Protein AF-A0A9P9HVZ4-F1 (afdb_monomer)

Organism: Fusarium redolens (NCBI:txid48865)

Mean predicted aligned error: 14.95 Å

Nearest PDB structures (foldseek):
  5my8-assembly1_A  TM=5.986E-01  e=4.383E-02  Homo sapiens
  7dd1-assembly1_A  TM=5.876E-01  e=1.412E-01  Homo sapiens
  7pqs-assembly2_B  TM=5.962E-01  e=1.412E-01  Homo sapiens
  2xrw-assembly1_A  TM=5.272E-01  e=8.705E-01  Homo sapiens
  4yr8-assembly3_C  TM=4.361E-01  e=7.645E-01  Homo sapiens

Sequence (108 aa):
MGPMLDELYDRGHEKFRSLGEFLFSDLLPEKSFTFQSLPYPNIEREERDLLVNFLKRMLKWIPEERATAKELLEDPYLSYESPKDKKFVVQVKKPDKQKTKKNTKLVW

Radius of gyration: 27.46 Å; Cα contacts (8 Å, |Δi|>4): 39; chains: 1; bounding box: 91×33×48 Å

pLDDT: mean 75.01, std 16.43, range [40.28, 96.44]

Structure (mmCIF, N/CA/C/O backbone):
data_AF-A0A9P9HVZ4-F1
#
_entry.id   AF-A0A9P9HVZ4-F1
#
loop_
_atom_site.group_PDB
_atom_site.id
_atom_site.type_symbol
_atom_site.label_atom_id
_atom_site.label_alt_id
_atom_site.label_comp_id
_atom_site.label_asym_id
_atom_site.label_entity_id
_atom_site.label_seq_id
_atom_site.pdbx_PDB_ins_code
_atom_site.Cartn_x
_atom_site.Cartn_y
_atom_site.Cartn_z
_atom_site.occupancy
_atom_site.B_iso_or_equiv
_atom_site.auth_seq_id
_atom_site.auth_comp_id
_atom_site.auth_asym_id
_atom_site.auth_atom_id
_atom_site.pdbx_PDB_model_num
ATOM 1 N N . MET A 1 1 ? -16.327 -4.444 -28.024 1.00 55.31 1 MET A N 1
ATOM 2 C CA . MET A 1 1 ? -15.023 -5.139 -28.023 1.00 55.31 1 MET A CA 1
ATOM 3 C C . MET A 1 1 ? -13.997 -4.139 -27.531 1.00 55.31 1 MET A C 1
ATOM 5 O O . MET A 1 1 ? -14.082 -2.991 -27.946 1.00 55.31 1 MET A O 1
ATOM 9 N N . GLY A 1 2 ? -13.143 -4.517 -26.579 1.00 54.84 2 GLY A N 1
ATOM 10 C CA . GLY A 1 2 ? -12.062 -3.637 -26.127 1.00 54.84 2 GLY A CA 1
ATOM 11 C C . GLY A 1 2 ? -11.076 -3.359 -27.266 1.00 54.84 2 GLY A C 1
ATOM 12 O O . GLY A 1 2 ? -11.063 -4.127 -28.232 1.00 54.84 2 GLY A O 1
ATOM 13 N N . PRO A 1 3 ? -10.294 -2.272 -27.176 1.00 58.50 3 PRO A N 1
ATOM 14 C CA . PRO A 1 3 ? -9.296 -1.963 -28.189 1.00 58.50 3 PRO A CA 1
ATOM 15 C C . PRO A 1 3 ? -8.326 -3.136 -28.339 1.00 58.50 3 PRO A C 1
ATOM 17 O O . PRO A 1 3 ? -7.956 -3.785 -27.355 1.00 58.50 3 PRO A O 1
ATOM 20 N N . MET A 1 4 ? -7.967 -3.424 -29.587 1.00 70.25 4 MET A N 1
ATOM 21 C CA . MET A 1 4 ? -7.026 -4.482 -29.937 1.00 70.25 4 MET A CA 1
ATOM 22 C C . MET A 1 4 ? -5.660 -4.193 -29.298 1.00 70.25 4 MET A C 1
ATOM 24 O O . MET A 1 4 ? -5.286 -3.036 -29.119 1.00 70.25 4 MET A O 1
ATOM 28 N N . LEU A 1 5 ? -4.924 -5.245 -28.928 1.00 59.59 5 LEU A N 1
ATOM 29 C CA . LEU A 1 5 ? -3.666 -5.146 -28.176 1.00 59.59 5 LEU A CA 1
ATOM 30 C C . LEU A 1 5 ? -2.633 -4.224 -28.858 1.00 59.59 5 LEU A C 1
ATOM 32 O O . LEU A 1 5 ? -1.921 -3.498 -28.167 1.00 59.59 5 LEU A O 1
ATOM 36 N N . ASP A 1 6 ? -2.629 -4.174 -30.191 1.00 65.12 6 ASP A N 1
ATOM 37 C CA . ASP A 1 6 ? -1.756 -3.298 -30.986 1.00 65.12 6 ASP A CA 1
ATOM 38 C C . ASP A 1 6 ? -2.066 -1.803 -30.775 1.00 65.12 6 ASP A C 1
ATOM 40 O O . ASP A 1 6 ? -1.158 -0.991 -30.616 1.00 65.12 6 ASP A O 1
ATOM 44 N N . GLU A 1 7 ? -3.342 -1.429 -30.619 1.00 63.81 7 GLU A N 1
ATOM 45 C CA . GLU A 1 7 ? -3.740 -0.039 -30.342 1.00 63.81 7 GLU A CA 1
ATOM 46 C C . GLU A 1 7 ? -3.326 0.440 -28.940 1.00 63.81 7 GLU A C 1
ATOM 48 O O . GLU A 1 7 ? -3.314 1.645 -28.655 1.00 63.81 7 GLU A O 1
ATOM 53 N N . LEU A 1 8 ? -3.081 -0.493 -28.015 1.00 62.09 8 LEU A N 1
ATOM 54 C CA . LEU A 1 8 ? -2.564 -0.187 -26.680 1.00 62.09 8 LEU A CA 1
ATOM 55 C C . LEU A 1 8 ? -1.045 0.001 -26.715 1.00 62.09 8 LEU A C 1
ATOM 57 O O . LEU A 1 8 ? -0.533 0.876 -26.015 1.00 62.09 8 LEU A O 1
ATOM 61 N N . TYR A 1 9 ? -0.348 -0.764 -27.559 1.00 63.56 9 TYR A N 1
ATOM 62 C CA . TYR A 1 9 ? 1.083 -0.599 -27.813 1.00 63.56 9 TYR A CA 1
ATOM 63 C C . TYR A 1 9 ? 1.391 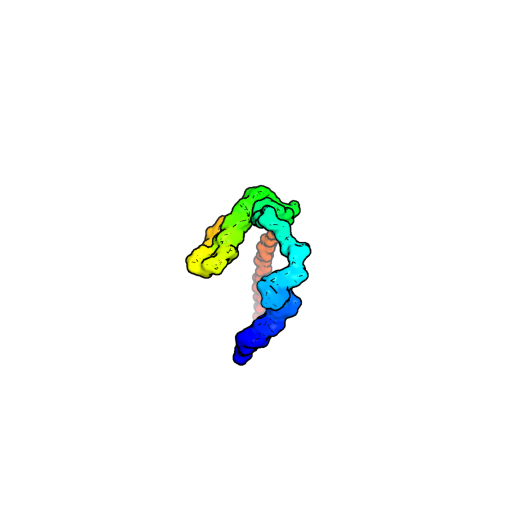0.754 -28.462 1.00 63.56 9 TYR A C 1
ATOM 65 O O . TYR A 1 9 ? 2.238 1.493 -27.951 1.00 63.56 9 TYR A O 1
ATOM 73 N N . ASP A 1 10 ? 0.643 1.136 -29.499 1.00 66.81 10 ASP A N 1
ATOM 74 C CA . ASP A 1 10 ? 0.853 2.410 -30.200 1.00 66.81 10 ASP A CA 1
ATOM 75 C C . ASP A 1 10 ? 0.600 3.626 -29.298 1.00 66.81 10 ASP A C 1
ATOM 77 O O . ASP A 1 10 ? 1.338 4.612 -29.338 1.00 66.81 10 ASP A O 1
ATOM 81 N N . ARG A 1 11 ? -0.389 3.540 -28.398 1.00 64.19 11 ARG A N 1
ATOM 82 C CA . ARG A 1 11 ? -0.662 4.599 -27.409 1.00 64.19 11 ARG A CA 1
ATOM 83 C C . ARG A 1 11 ? 0.419 4.743 -26.341 1.00 64.19 11 ARG A C 1
ATOM 85 O O . ARG A 1 11 ? 0.579 5.827 -25.781 1.00 64.19 11 ARG A O 1
ATOM 92 N N . GLY A 1 12 ? 1.122 3.662 -26.009 1.00 62.56 12 GLY A N 1
ATOM 93 C CA . GLY A 1 12 ? 2.212 3.689 -25.034 1.00 62.56 12 GLY A CA 1
ATOM 94 C C . GLY A 1 12 ? 3.509 4.250 -25.616 1.00 62.56 12 GLY A C 1
ATOM 95 O O . GLY A 1 12 ? 4.247 4.939 -24.911 1.00 62.56 12 GLY A O 1
ATOM 96 N N . HIS A 1 13 ? 3.765 3.994 -26.900 1.00 62.56 13 HIS A N 1
ATOM 97 C CA . HIS A 1 13 ? 5.045 4.273 -27.551 1.00 62.56 13 HIS A CA 1
ATOM 98 C C . HIS A 1 13 ? 5.408 5.767 -27.595 1.00 62.56 13 HIS A C 1
ATOM 100 O O . HIS A 1 13 ? 6.580 6.109 -27.512 1.00 62.56 13 HIS A O 1
ATOM 106 N N . GLU A 1 14 ? 4.440 6.688 -27.624 1.00 71.19 14 GLU A N 1
ATOM 107 C CA . GLU A 1 14 ? 4.729 8.137 -27.606 1.00 71.19 14 GLU A CA 1
ATOM 108 C C . GLU A 1 14 ? 5.467 8.593 -26.332 1.00 71.19 14 GLU A C 1
ATOM 110 O O . GLU A 1 14 ? 6.081 9.656 -26.313 1.00 71.19 14 GLU A O 1
ATOM 115 N N . LYS A 1 15 ? 5.438 7.796 -25.256 1.00 75.81 15 LYS A N 1
ATOM 116 C CA . LYS A 1 15 ? 6.051 8.142 -23.962 1.00 75.81 15 LYS A CA 1
ATOM 117 C C . LYS A 1 15 ? 7.374 7.428 -23.693 1.00 75.81 15 LYS A C 1
ATOM 119 O O . LYS A 1 15 ? 8.023 7.727 -22.688 1.00 75.81 15 LYS A O 1
ATOM 124 N N . PHE A 1 16 ? 7.785 6.517 -24.571 1.00 76.62 16 PHE A N 1
ATOM 125 C CA . PHE A 1 16 ? 8.990 5.712 -24.409 1.00 76.62 16 PHE A CA 1
ATOM 126 C C . PHE A 1 16 ? 9.811 5.714 -25.704 1.00 76.62 16 PHE A C 1
ATOM 128 O O . PHE A 1 16 ? 9.270 5.622 -26.800 1.00 76.62 16 PHE A O 1
ATOM 135 N N . ARG A 1 17 ? 11.139 5.816 -25.608 1.00 78.69 17 ARG A N 1
ATOM 136 C CA . ARG A 1 17 ? 12.030 5.614 -26.761 1.00 78.69 17 ARG A CA 1
ATOM 137 C C . ARG A 1 17 ? 11.931 4.169 -27.244 1.00 78.69 17 ARG A C 1
ATOM 139 O O . ARG A 1 17 ? 11.527 3.284 -26.495 1.00 78.69 17 ARG A O 1
ATOM 146 N N . SER A 1 18 ? 12.413 3.910 -28.458 1.00 76.12 18 SER A N 1
ATOM 147 C CA . SER A 1 18 ? 12.449 2.568 -29.061 1.00 76.12 18 SER A CA 1
ATOM 148 C C . SER A 1 18 ? 13.190 1.509 -28.226 1.00 76.12 18 SER A C 1
ATOM 150 O O . SER A 1 18 ? 12.964 0.319 -28.413 1.00 76.12 18 SER A O 1
ATOM 152 N N . LEU A 1 19 ? 14.048 1.925 -27.288 1.00 75.81 19 LEU A N 1
ATOM 153 C CA . LEU A 1 19 ? 14.757 1.061 -26.333 1.00 75.81 19 LEU A CA 1
ATOM 154 C C . LEU A 1 19 ? 14.025 0.887 -24.985 1.00 75.81 19 LEU A C 1
ATOM 156 O O . LEU A 1 19 ? 14.581 0.310 -24.055 1.00 75.81 19 LEU A O 1
ATOM 160 N N . GLY A 1 20 ? 12.790 1.383 -24.858 1.00 74.62 20 GLY A N 1
ATOM 161 C CA . GLY A 1 20 ? 11.994 1.314 -23.627 1.00 74.62 20 GLY A CA 1
ATOM 162 C C . GLY A 1 20 ? 12.339 2.385 -22.587 1.00 74.62 20 GLY A C 1
ATOM 163 O O . GLY A 1 20 ? 11.871 2.320 -21.453 1.00 74.62 20 GLY A O 1
ATOM 164 N N . GLU A 1 21 ? 13.148 3.382 -22.948 1.00 81.06 21 GLU A N 1
ATOM 165 C CA . GLU A 1 21 ? 13.502 4.482 -22.049 1.00 81.06 21 GLU A CA 1
ATOM 166 C C . GLU A 1 21 ? 12.347 5.477 -21.940 1.00 81.06 21 GLU A C 1
ATOM 168 O O . GLU A 1 21 ? 11.866 5.986 -22.950 1.00 81.06 21 GLU A O 1
ATOM 173 N N . PHE A 1 22 ? 11.916 5.796 -20.722 1.00 82.31 22 PHE A N 1
ATOM 174 C CA . PHE A 1 22 ? 10.881 6.804 -20.507 1.00 82.31 22 PHE A CA 1
ATOM 175 C C . PHE A 1 22 ? 11.367 8.188 -20.962 1.00 82.31 22 PHE A C 1
ATOM 177 O O . PHE A 1 22 ? 12.447 8.632 -20.578 1.00 82.31 22 PHE A O 1
ATOM 184 N N . LEU A 1 23 ? 10.569 8.877 -21.781 1.00 82.69 23 LEU A N 1
ATOM 185 C CA . LEU A 1 23 ? 10.965 10.143 -22.412 1.00 82.69 23 LEU A CA 1
ATOM 186 C C . LEU A 1 23 ? 11.018 11.333 -21.447 1.00 82.69 23 LEU A C 1
ATOM 188 O O . LEU A 1 23 ? 11.659 12.334 -21.756 1.00 82.69 23 LEU A O 1
ATOM 192 N N . PHE A 1 24 ? 10.371 11.225 -20.286 1.00 85.06 24 PHE A N 1
ATOM 193 C CA . PHE A 1 24 ? 10.210 12.321 -19.332 1.00 85.06 24 PHE A CA 1
ATOM 194 C C . PHE A 1 24 ? 10.878 12.003 -17.995 1.00 85.06 24 PHE A C 1
ATOM 196 O O . PHE A 1 24 ? 10.239 12.028 -16.945 1.00 85.06 24 PHE A O 1
ATOM 203 N N . SER A 1 25 ? 12.170 11.679 -18.031 1.00 80.62 25 SER A N 1
ATOM 204 C CA . SER A 1 25 ? 12.958 11.358 -16.834 1.00 80.62 25 SER A CA 1
ATOM 205 C C . SER A 1 25 ? 12.864 12.429 -15.741 1.00 80.62 25 SER A C 1
ATOM 207 O O . SER A 1 25 ? 12.857 12.080 -14.568 1.00 80.62 25 SER A O 1
ATOM 209 N N . ASP A 1 26 ? 12.700 13.701 -16.113 1.00 82.62 26 ASP A N 1
ATOM 210 C CA . ASP A 1 26 ? 12.565 14.827 -15.176 1.00 82.62 26 ASP A CA 1
ATOM 211 C C . ASP A 1 26 ? 11.225 14.841 -14.416 1.00 82.62 26 ASP A C 1
ATOM 213 O O . ASP A 1 26 ? 11.094 15.512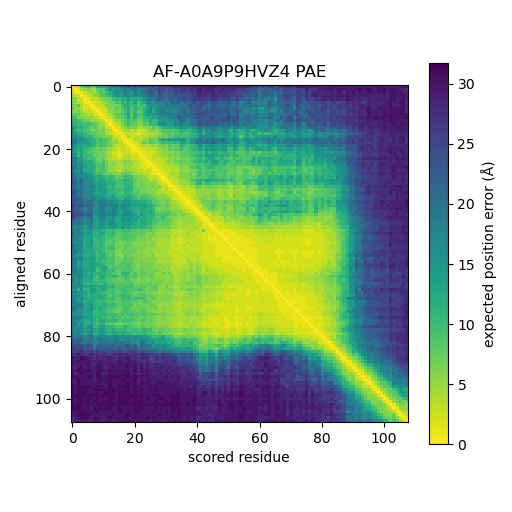 -13.395 1.00 82.62 26 ASP A O 1
ATOM 217 N N . LEU A 1 27 ? 10.214 14.108 -14.903 1.00 83.38 27 LEU A N 1
ATOM 218 C CA . LEU A 1 27 ? 8.937 13.920 -14.204 1.00 83.38 27 LEU A CA 1
ATOM 219 C C . LEU A 1 27 ? 8.988 12.764 -13.205 1.00 83.38 27 LEU A C 1
ATOM 221 O O . LEU A 1 27 ? 8.075 12.618 -12.388 1.00 83.38 27 LEU A O 1
ATOM 225 N N . LEU A 1 28 ? 10.014 11.914 -13.288 1.00 80.50 28 LEU A N 1
ATOM 226 C CA . LEU A 1 28 ? 10.208 10.866 -12.306 1.00 80.50 28 LEU A CA 1
ATOM 227 C C . LEU A 1 28 ? 10.834 11.481 -11.054 1.00 80.50 28 LEU A C 1
ATOM 229 O O . LEU A 1 28 ? 11.773 12.272 -11.150 1.00 80.50 28 LEU A O 1
ATOM 233 N N . PRO A 1 29 ? 10.343 11.117 -9.863 1.00 79.56 29 PRO A N 1
ATOM 234 C CA . PRO A 1 29 ? 11.010 11.517 -8.641 1.00 79.56 29 PRO A CA 1
ATOM 235 C C . PRO A 1 29 ? 12.426 10.922 -8.595 1.00 79.56 29 PRO A C 1
ATOM 237 O O . PRO A 1 29 ? 12.711 9.896 -9.221 1.00 79.56 29 PRO A O 1
ATOM 240 N N . GLU A 1 30 ? 13.322 11.562 -7.839 1.00 81.00 30 GLU A N 1
ATOM 241 C CA . GLU A 1 30 ? 14.686 11.062 -7.658 1.00 81.00 30 GLU A CA 1
ATOM 242 C C . GLU A 1 30 ? 14.699 9.603 -7.184 1.00 81.00 30 GLU A C 1
ATOM 244 O O . GLU A 1 30 ? 13.810 9.147 -6.471 1.00 81.00 30 GLU A O 1
ATOM 249 N N . LYS A 1 31 ? 15.759 8.857 -7.509 1.00 74.44 31 LYS A N 1
ATOM 250 C CA . LYS A 1 31 ? 15.896 7.443 -7.107 1.00 74.44 31 LYS A CA 1
ATOM 251 C C . LYS A 1 31 ? 15.897 7.225 -5.584 1.00 74.44 31 LYS A C 1
ATOM 253 O O . LYS A 1 31 ? 15.672 6.107 -5.134 1.00 74.44 31 LYS A O 1
ATOM 258 N N . SER A 1 32 ? 16.161 8.273 -4.804 1.00 76.12 32 SER A N 1
ATOM 259 C CA . SER A 1 32 ? 16.081 8.303 -3.337 1.00 76.12 32 SER A CA 1
ATOM 260 C C . SER A 1 32 ? 14.640 8.385 -2.810 1.00 76.12 32 SER A C 1
ATOM 262 O O . SER A 1 32 ? 14.420 8.335 -1.598 1.00 76.12 32 SER A O 1
ATOM 264 N N . PHE A 1 33 ? 13.657 8.516 -3.702 1.00 78.81 33 PHE A N 1
ATOM 265 C CA . PHE A 1 33 ? 12.254 8.651 -3.360 1.00 78.81 33 PHE A CA 1
ATOM 266 C C . PHE A 1 33 ? 11.739 7.408 -2.642 1.00 78.81 33 PHE A C 1
ATOM 268 O O . PHE A 1 33 ? 11.723 6.294 -3.169 1.00 78.81 33 PHE A O 1
ATOM 275 N N . THR A 1 34 ? 11.271 7.620 -1.419 1.00 78.88 34 THR A N 1
ATOM 276 C CA . THR A 1 34 ? 10.625 6.599 -0.604 1.00 78.88 34 THR A CA 1
ATOM 277 C C . THR A 1 34 ? 9.271 7.110 -0.137 1.00 78.88 34 THR A C 1
ATOM 279 O O . THR A 1 34 ? 9.037 8.311 -0.030 1.00 78.88 34 THR A O 1
ATOM 282 N N . PHE A 1 35 ? 8.375 6.197 0.235 1.00 76.56 35 PHE A N 1
ATOM 283 C CA . PHE A 1 35 ? 7.097 6.578 0.844 1.00 76.56 35 PHE A CA 1
ATOM 284 C C . PHE A 1 35 ? 7.260 7.455 2.100 1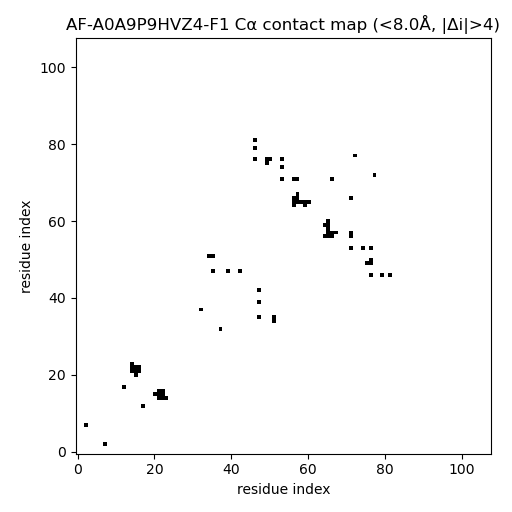.00 76.56 35 PHE A C 1
ATOM 286 O O . PHE A 1 35 ? 6.376 8.238 2.423 1.00 76.56 35 PHE A O 1
ATOM 293 N N . GLN A 1 36 ? 8.398 7.352 2.793 1.00 76.19 36 GLN A N 1
ATOM 294 C CA . GLN A 1 36 ? 8.711 8.151 3.980 1.00 76.19 36 GLN A CA 1
ATOM 295 C C . GLN A 1 36 ? 9.205 9.567 3.645 1.00 76.19 36 GLN A C 1
ATOM 297 O O . GLN A 1 36 ? 9.009 10.484 4.443 1.00 76.19 36 GLN A O 1
ATOM 302 N N . SER A 1 37 ? 9.813 9.760 2.469 1.00 76.62 37 SER A N 1
ATOM 303 C CA . SER A 1 37 ? 10.307 11.064 2.009 1.00 76.62 37 SER A CA 1
ATOM 304 C C . SER A 1 37 ? 9.232 11.920 1.339 1.00 76.62 37 SER A C 1
ATOM 306 O O . SER A 1 37 ? 9.521 13.039 0.921 1.00 76.62 37 SER A O 1
ATOM 308 N N . LEU A 1 38 ? 8.007 11.408 1.200 1.00 71.38 38 LEU A N 1
ATOM 309 C CA . LEU A 1 38 ? 6.906 12.149 0.604 1.00 71.38 38 LEU A CA 1
ATOM 310 C C . LEU A 1 38 ? 6.576 13.394 1.450 1.00 71.38 38 LEU A C 1
ATOM 312 O O . LEU A 1 38 ? 6.354 13.284 2.662 1.00 71.38 38 LEU A O 1
ATOM 316 N N . PRO A 1 39 ? 6.535 14.592 0.836 1.00 67.56 39 PRO A N 1
ATOM 317 C CA . PRO A 1 39 ? 6.105 15.792 1.526 1.00 67.56 39 PRO A CA 1
ATOM 318 C C . PRO A 1 39 ? 4.595 15.699 1.740 1.00 67.56 39 PRO A C 1
ATOM 320 O O . PRO A 1 39 ? 3.799 15.977 0.846 1.00 67.56 39 PRO A O 1
ATOM 323 N N . TYR A 1 40 ? 4.202 15.291 2.942 1.00 75.06 40 TYR A N 1
ATOM 324 C CA . TYR A 1 40 ? 2.814 15.306 3.382 1.00 75.06 40 TYR A CA 1
ATOM 325 C C . TYR A 1 40 ? 2.596 16.498 4.321 1.00 75.06 40 TYR A C 1
ATOM 327 O O . TYR A 1 40 ? 2.654 16.328 5.540 1.00 75.06 40 TYR A O 1
ATOM 335 N N . PRO A 1 41 ? 2.372 17.719 3.795 1.00 69.38 41 PRO A N 1
ATOM 336 C CA . PRO A 1 41 ? 2.328 18.939 4.607 1.00 69.38 41 PRO A CA 1
ATOM 337 C C . PRO A 1 41 ? 1.217 18.932 5.665 1.00 69.38 41 PRO A C 1
ATOM 339 O O . PRO A 1 41 ? 1.307 19.652 6.652 1.00 69.38 41 PRO A O 1
ATOM 342 N N . ASN A 1 42 ? 0.187 18.102 5.481 1.00 75.19 42 ASN A N 1
ATOM 343 C CA . ASN A 1 42 ? -0.985 18.058 6.353 1.00 75.19 42 ASN A CA 1
ATOM 344 C C . ASN A 1 42 ? -1.103 16.773 7.186 1.00 75.19 42 ASN A C 1
ATOM 346 O O . ASN A 1 42 ? -2.008 16.693 8.015 1.00 75.19 42 ASN A O 1
ATOM 350 N N . ILE A 1 43 ? -0.192 15.808 7.024 1.00 80.19 43 ILE A N 1
ATOM 351 C CA . ILE A 1 43 ? -0.273 14.495 7.680 1.00 80.19 43 ILE A CA 1
ATOM 352 C C . ILE A 1 43 ? 0.754 14.436 8.813 1.00 80.19 43 ILE A C 1
ATOM 354 O O . ILE A 1 43 ? 1.953 14.631 8.588 1.00 80.19 43 ILE A O 1
ATOM 358 N N . GLU A 1 44 ? 0.269 14.177 10.029 1.00 83.56 44 GLU A N 1
ATOM 359 C CA . GLU A 1 44 ? 1.119 13.955 11.208 1.00 83.56 44 GLU A CA 1
ATOM 360 C C . GLU A 1 44 ? 1.977 12.691 11.043 1.00 83.56 44 GLU A C 1
ATOM 362 O O . GLU A 1 44 ? 1.713 11.840 10.190 1.00 83.56 44 GLU A O 1
ATOM 367 N N . ARG A 1 45 ? 3.026 12.548 11.856 1.00 82.38 45 ARG A N 1
ATOM 368 C CA . ARG A 1 45 ? 3.968 11.426 11.729 1.00 82.38 45 ARG A CA 1
ATOM 369 C C . ARG A 1 45 ? 3.281 10.068 11.914 1.00 82.38 45 ARG A C 1
ATOM 371 O O . ARG A 1 45 ? 3.532 9.150 11.141 1.00 82.38 45 ARG A O 1
ATOM 378 N N . GLU A 1 46 ? 2.403 9.956 12.903 1.00 84.81 46 GLU A N 1
ATOM 379 C CA . GLU A 1 46 ? 1.699 8.718 13.250 1.00 84.81 46 GLU A CA 1
ATOM 380 C C . GLU A 1 46 ? 0.701 8.313 12.155 1.00 84.81 46 GLU A C 1
ATOM 382 O O . GLU A 1 46 ? 0.650 7.156 11.742 1.00 84.81 46 GLU A O 1
ATOM 387 N N . GLU A 1 47 ? -0.041 9.288 11.624 1.00 89.19 47 GLU A N 1
ATOM 388 C CA . GLU A 1 47 ? -0.967 9.096 10.503 1.00 89.19 47 GLU A CA 1
ATOM 389 C C . GLU A 1 47 ? -0.218 8.675 9.230 1.00 89.19 47 GLU A C 1
ATOM 391 O O . GLU A 1 47 ? -0.674 7.811 8.477 1.00 89.19 47 GLU A O 1
ATOM 396 N N . ARG A 1 48 ? 0.977 9.238 9.013 1.00 88.75 48 ARG A N 1
ATOM 397 C CA . ARG A 1 48 ? 1.845 8.884 7.889 1.00 88.75 48 ARG A CA 1
ATOM 398 C C . ARG A 1 48 ? 2.303 7.436 7.970 1.00 88.75 48 ARG A C 1
ATOM 400 O O . ARG A 1 48 ? 2.248 6.741 6.961 1.00 88.75 48 ARG A O 1
ATOM 407 N N . ASP A 1 49 ? 2.756 6.976 9.131 1.00 90.50 49 ASP A N 1
ATOM 408 C CA . ASP A 1 49 ? 3.237 5.600 9.278 1.00 90.50 49 ASP A CA 1
ATOM 409 C C . ASP A 1 49 ? 2.111 4.581 9.009 1.00 90.50 49 ASP A C 1
ATOM 411 O O . ASP A 1 49 ? 2.339 3.579 8.321 1.00 90.50 49 ASP A O 1
ATOM 415 N N . LEU A 1 50 ? 0.880 4.884 9.439 1.00 92.62 50 LEU A N 1
ATOM 416 C CA . LEU A 1 50 ? -0.314 4.095 9.110 1.00 92.62 50 LEU A CA 1
ATOM 417 C C . LEU A 1 50 ? -0.610 4.098 7.603 1.00 92.62 50 LEU A C 1
ATOM 419 O O . LEU A 1 50 ? -0.758 3.029 7.006 1.00 92.62 50 LEU A O 1
ATOM 423 N N . LEU A 1 51 ? -0.615 5.275 6.970 1.00 91.62 51 LEU A N 1
ATOM 424 C CA . LEU A 1 51 ? -0.827 5.411 5.526 1.00 91.62 51 LEU A CA 1
ATOM 425 C C . LEU A 1 51 ? 0.215 4.623 4.722 1.00 91.62 51 LEU A C 1
ATOM 427 O O . LEU A 1 51 ? -0.125 3.896 3.790 1.00 91.62 51 LEU A O 1
ATOM 431 N N . VAL A 1 52 ? 1.497 4.747 5.070 1.00 92.12 52 VAL A N 1
ATOM 432 C CA . VAL A 1 52 ? 2.579 4.047 4.366 1.00 92.12 52 VAL A CA 1
ATOM 433 C C . VAL A 1 52 ? 2.419 2.533 4.496 1.00 92.12 52 VAL A C 1
ATOM 435 O O . VAL A 1 52 ? 2.657 1.808 3.526 1.00 92.12 52 VAL A O 1
ATOM 438 N N . ASN A 1 53 ? 2.001 2.036 5.662 1.00 93.38 53 ASN A N 1
ATOM 439 C CA . ASN A 1 53 ? 1.747 0.612 5.851 1.00 93.38 53 ASN A CA 1
ATOM 440 C C . ASN A 1 53 ? 0.561 0.122 5.004 1.00 93.38 53 ASN A C 1
ATOM 442 O O . ASN A 1 53 ? 0.680 -0.894 4.315 1.00 93.38 53 ASN A O 1
ATOM 446 N N . PHE A 1 54 ? -0.531 0.887 4.974 1.00 94.94 54 PHE A N 1
ATOM 447 C CA . PHE A 1 54 ? -1.686 0.622 4.117 1.00 94.94 54 PHE A CA 1
ATOM 448 C C . PHE A 1 54 ? -1.293 0.561 2.629 1.00 94.94 54 PHE A C 1
ATOM 450 O O . PHE A 1 54 ? -1.571 -0.424 1.937 1.00 94.94 54 PHE A O 1
ATOM 457 N N . LEU A 1 55 ? -0.557 1.565 2.136 1.00 93.19 55 LEU A N 1
ATOM 458 C CA . LEU A 1 55 ? -0.103 1.620 0.742 1.00 93.19 55 LEU A CA 1
ATOM 459 C C . LEU A 1 55 ? 0.805 0.444 0.375 1.00 93.19 55 LEU A C 1
ATOM 461 O O . LEU A 1 55 ? 0.683 -0.091 -0.724 1.00 93.19 55 LEU A O 1
ATOM 465 N N . LYS A 1 56 ? 1.680 -0.008 1.280 1.00 92.81 56 LYS A N 1
ATOM 466 C CA . LYS A 1 56 ? 2.536 -1.185 1.044 1.00 92.81 56 LYS A CA 1
ATOM 467 C C . LYS A 1 56 ? 1.745 -2.481 0.865 1.00 92.81 56 LYS A C 1
ATOM 469 O O . LYS A 1 56 ? 2.206 -3.363 0.141 1.00 92.81 56 LYS A O 1
ATOM 474 N N . ARG A 1 57 ? 0.583 -2.606 1.513 1.00 94.94 57 ARG A N 1
ATOM 475 C CA . ARG A 1 57 ? -0.334 -3.746 1.334 1.00 94.94 57 ARG A CA 1
ATOM 476 C C . ARG A 1 57 ? -1.108 -3.642 0.016 1.00 94.94 57 ARG A C 1
ATOM 478 O O . ARG A 1 57 ? -1.332 -4.655 -0.643 1.00 94.94 57 ARG A O 1
ATOM 485 N N . MET A 1 58 ? -1.481 -2.423 -0.380 1.00 94.94 58 MET A N 1
ATOM 486 C CA . MET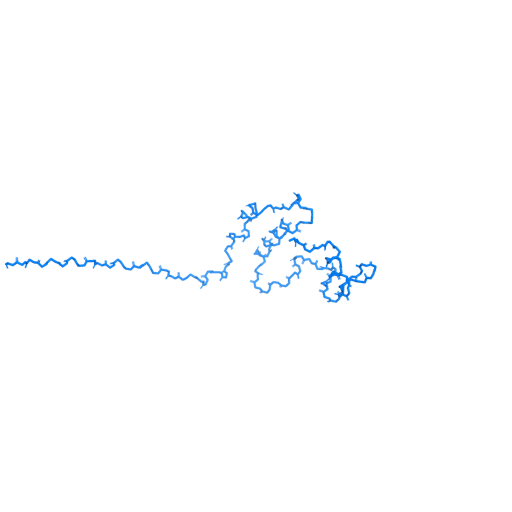 A 1 58 ? -2.280 -2.155 -1.581 1.00 94.94 58 MET A CA 1
ATOM 487 C C . MET A 1 58 ? -1.460 -2.157 -2.885 1.00 94.94 58 MET A C 1
ATOM 489 O O . MET A 1 58 ? -1.909 -2.677 -3.904 1.00 94.94 58 MET A O 1
ATOM 493 N N . LEU A 1 59 ? -0.253 -1.588 -2.879 1.00 93.00 59 LEU A N 1
ATOM 494 C CA . LEU A 1 59 ? 0.570 -1.332 -4.070 1.00 93.00 59 LEU A CA 1
ATOM 495 C C . LEU A 1 59 ? 1.636 -2.413 -4.293 1.00 93.00 59 LEU A C 1
ATOM 497 O O . LEU A 1 59 ? 2.800 -2.124 -4.571 1.00 93.00 59 LEU A O 1
ATOM 501 N N . LYS A 1 60 ? 1.240 -3.680 -4.171 1.00 92.69 60 LYS A N 1
ATOM 502 C CA . LYS A 1 60 ? 2.105 -4.818 -4.494 1.00 92.69 60 LYS A CA 1
ATOM 503 C C . LYS A 1 60 ? 2.148 -5.065 -5.997 1.00 92.69 60 LYS A C 1
ATOM 505 O O . LYS A 1 60 ? 1.105 -5.094 -6.658 1.00 92.69 60 LYS A O 1
ATOM 510 N N . TRP A 1 61 ? 3.363 -5.247 -6.517 1.00 90.44 61 TRP A N 1
ATOM 511 C CA . TRP A 1 61 ? 3.584 -5.582 -7.924 1.00 90.44 61 TRP A CA 1
ATOM 512 C C . TRP A 1 61 ? 3.072 -6.987 -8.241 1.00 90.44 61 TRP A C 1
ATOM 514 O O . TRP A 1 61 ? 2.309 -7.156 -9.187 1.00 90.44 61 TRP A O 1
ATOM 524 N N . ILE A 1 62 ? 3.429 -7.965 -7.401 1.00 94.06 62 ILE A N 1
ATOM 525 C CA . ILE A 1 62 ? 2.903 -9.327 -7.485 1.00 94.06 62 ILE A CA 1
ATOM 526 C C . ILE A 1 62 ? 1.459 -9.315 -6.961 1.00 94.06 62 ILE A C 1
ATOM 528 O O . ILE A 1 62 ? 1.246 -8.951 -5.799 1.00 94.06 62 ILE A O 1
ATOM 532 N N . PRO A 1 63 ? 0.459 -9.650 -7.795 1.00 91.38 63 PRO A N 1
ATOM 533 C CA . PRO A 1 63 ? -0.944 -9.540 -7.418 1.00 91.38 63 PRO A CA 1
ATOM 534 C C . PRO A 1 63 ? -1.332 -10.508 -6.296 1.00 91.38 63 PRO A C 1
ATOM 536 O O . PRO A 1 63 ? -2.175 -10.154 -5.481 1.00 91.38 63 PRO A O 1
ATOM 539 N N . GLU A 1 64 ? -0.697 -11.675 -6.195 1.00 95.56 64 GLU A N 1
ATOM 540 C CA . GLU A 1 64 ? -0.950 -12.662 -5.136 1.00 95.56 64 GLU A CA 1
ATOM 541 C C . GLU A 1 64 ? -0.508 -12.173 -3.749 1.00 95.56 64 GLU A C 1
ATOM 543 O O . GLU A 1 64 ? -1.072 -12.585 -2.740 1.00 95.56 64 GLU A O 1
ATOM 548 N N . GLU A 1 65 ? 0.476 -11.271 -3.678 1.00 93.88 65 GLU A N 1
ATOM 549 C CA . GLU A 1 65 ? 0.868 -10.619 -2.422 1.00 93.88 65 GLU A CA 1
ATOM 550 C C . GLU A 1 65 ? -0.016 -9.413 -2.077 1.00 93.88 65 GLU A C 1
ATOM 552 O O . GLU A 1 65 ? 0.102 -8.844 -0.986 1.00 93.88 65 GLU A O 1
ATOM 557 N N . ARG A 1 66 ? -0.843 -8.954 -3.023 1.00 96.31 66 ARG A N 1
ATOM 558 C CA . ARG A 1 66 ? -1.663 -7.758 -2.858 1.00 96.31 66 ARG A CA 1
ATOM 559 C C . ARG A 1 66 ? -2.837 -8.071 -1.946 1.00 96.31 66 ARG A C 1
ATOM 561 O O . ARG A 1 66 ? -3.624 -8.970 -2.225 1.00 96.31 66 ARG A O 1
ATOM 568 N N . ALA A 1 67 ? -3.001 -7.262 -0.905 1.00 96.31 67 ALA A N 1
ATOM 569 C CA . ALA A 1 67 ? -4.184 -7.352 -0.065 1.00 96.31 67 ALA A CA 1
ATOM 570 C C . ALA A 1 67 ? -5.452 -7.101 -0.894 1.00 96.31 67 ALA A C 1
ATOM 572 O O . ALA A 1 67 ? -5.520 -6.183 -1.721 1.00 96.31 67 ALA A O 1
ATOM 573 N N . THR A 1 68 ? -6.472 -7.915 -0.653 1.00 96.12 68 THR A N 1
ATOM 574 C CA . THR A 1 68 ? -7.785 -7.749 -1.273 1.00 96.12 68 THR A CA 1
ATOM 575 C C . THR A 1 68 ? -8.490 -6.511 -0.720 1.00 96.12 68 THR A C 1
ATOM 577 O O . THR A 1 68 ? -8.223 -6.061 0.393 1.00 96.12 68 THR A O 1
ATOM 580 N N . ALA A 1 69 ? -9.462 -5.976 -1.466 1.00 94.44 69 ALA A N 1
ATOM 581 C CA . ALA A 1 69 ? -10.260 -4.839 -1.000 1.00 94.44 69 ALA A CA 1
ATOM 582 C C . ALA A 1 69 ? -10.943 -5.110 0.355 1.00 94.44 69 ALA A C 1
ATOM 584 O O . ALA A 1 69 ? -11.050 -4.208 1.179 1.00 94.44 69 ALA A O 1
ATOM 585 N N . LYS A 1 70 ? -11.359 -6.361 0.604 1.00 95.50 70 LYS A N 1
ATOM 586 C CA . LYS A 1 70 ? -11.960 -6.777 1.876 1.00 95.50 70 LYS A CA 1
ATOM 587 C C . LYS A 1 70 ? -10.961 -6.680 3.034 1.00 95.50 70 LYS A C 1
ATOM 589 O O . LYS A 1 70 ? -11.296 -6.119 4.066 1.00 95.50 70 LYS A O 1
ATOM 594 N N . GLU A 1 71 ? -9.738 -7.171 2.851 1.00 95.56 71 GLU A N 1
ATOM 595 C CA . GLU A 1 71 ? -8.682 -7.123 3.878 1.00 95.56 71 GLU A CA 1
ATOM 596 C C . GLU A 1 71 ? -8.114 -5.713 4.091 1.00 95.56 71 GLU A C 1
ATOM 598 O O . GLU A 1 71 ? -7.594 -5.405 5.165 1.00 95.56 71 GLU A O 1
ATOM 603 N N . LEU A 1 72 ? -8.164 -4.864 3.061 1.00 96.12 72 LEU A N 1
ATOM 604 C CA . LEU A 1 72 ? -7.797 -3.451 3.160 1.00 96.12 72 LEU A CA 1
ATOM 605 C C . LEU A 1 72 ? -8.850 -2.640 3.919 1.00 96.12 72 LEU A C 1
ATOM 607 O O . LEU A 1 72 ? -8.486 -1.675 4.580 1.00 96.12 72 LEU A O 1
ATOM 611 N N . LEU A 1 73 ? -10.127 -3.037 3.865 1.00 94.81 73 LEU A N 1
ATOM 612 C CA . LEU A 1 73 ? -11.206 -2.380 4.610 1.00 94.81 73 LEU A CA 1
ATOM 613 C C . LEU A 1 73 ? -10.996 -2.462 6.131 1.00 94.81 73 LEU A C 1
ATOM 615 O O . LEU A 1 73 ? -11.433 -1.582 6.865 1.00 94.81 73 LEU A O 1
ATOM 619 N N . GLU A 1 74 ? -10.316 -3.513 6.586 1.00 95.19 74 GLU A N 1
ATOM 620 C CA . GLU A 1 74 ? -9.984 -3.764 7.991 1.00 95.19 74 GLU A CA 1
ATOM 621 C C . GLU A 1 74 ? -8.655 -3.104 8.420 1.00 95.19 74 GLU A C 1
ATOM 623 O O . GLU A 1 74 ? -8.214 -3.286 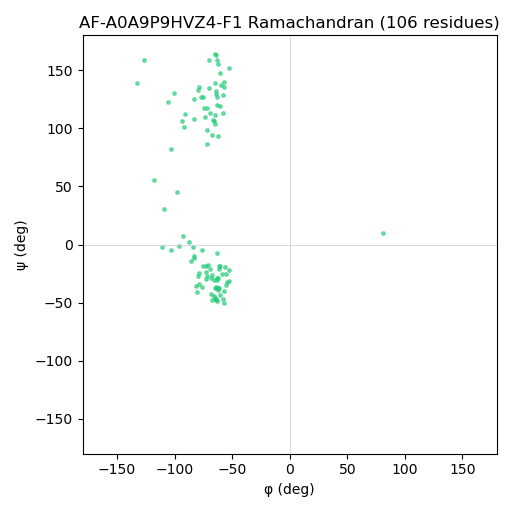9.555 1.00 95.19 74 GLU A O 1
ATOM 628 N N . ASP A 1 75 ? -7.979 -2.356 7.537 1.00 96.44 75 ASP A N 1
ATOM 629 C CA . ASP A 1 75 ? -6.711 -1.702 7.870 1.00 96.44 75 ASP A CA 1
ATOM 630 C C . ASP A 1 75 ? -6.909 -0.530 8.854 1.00 96.44 75 ASP A C 1
ATOM 632 O O . ASP A 1 75 ? -7.783 0.318 8.635 1.00 96.44 75 ASP A O 1
ATOM 636 N N . PRO A 1 76 ? -6.074 -0.422 9.908 1.00 94.50 76 PRO A N 1
ATOM 637 C CA . PRO A 1 76 ? -6.201 0.620 10.924 1.00 94.50 76 PRO A CA 1
ATOM 638 C C . PRO A 1 76 ? -6.115 2.043 10.366 1.00 94.50 76 PRO A C 1
ATOM 640 O O . PRO A 1 76 ? -6.693 2.947 10.974 1.00 94.50 76 PRO A O 1
ATOM 643 N N . TYR A 1 77 ? -5.449 2.255 9.224 1.00 93.00 77 TYR A N 1
ATOM 644 C CA . TYR A 1 77 ? -5.391 3.563 8.574 1.00 93.00 77 TYR A CA 1
ATOM 645 C C . TYR A 1 77 ? -6.788 4.116 8.248 1.00 93.00 77 TYR A C 1
ATOM 647 O O . TYR A 1 77 ? -7.038 5.297 8.467 1.00 93.00 77 TYR A O 1
ATOM 655 N N . LEU A 1 78 ? -7.724 3.277 7.789 1.00 92.31 78 LEU A N 1
ATOM 656 C CA . LEU A 1 78 ? -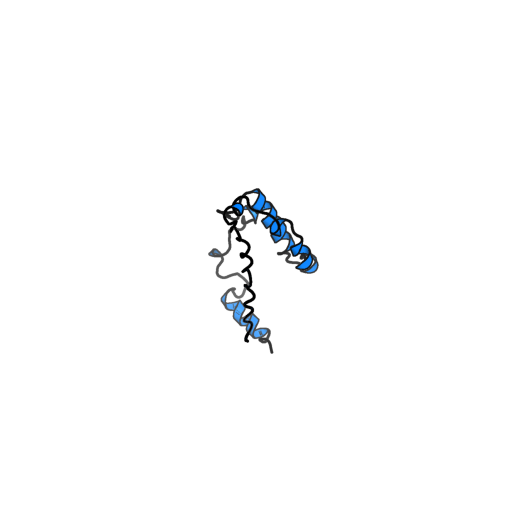9.064 3.731 7.388 1.00 92.31 78 LEU A CA 1
ATOM 657 C C . LEU A 1 78 ? -9.956 4.117 8.574 1.00 92.31 78 LEU A C 1
ATOM 659 O O . LEU A 1 78 ? -10.894 4.893 8.415 1.00 92.31 78 LEU A O 1
ATOM 663 N N . SER A 1 79 ? -9.669 3.573 9.756 1.00 90.31 79 SER A N 1
ATOM 664 C CA . SER A 1 79 ? -10.356 3.900 11.011 1.00 90.31 79 SER A CA 1
ATOM 665 C C . SER A 1 79 ? -9.629 4.950 11.852 1.00 90.31 79 SER A C 1
ATOM 667 O O . SER A 1 79 ? -10.084 5.277 12.947 1.00 90.31 79 SER A O 1
ATOM 669 N N . TYR A 1 80 ? -8.474 5.437 11.394 1.00 89.62 80 TYR A N 1
ATOM 670 C CA . TYR A 1 80 ? -7.677 6.389 12.150 1.00 89.62 80 TYR A CA 1
ATOM 671 C C . TYR A 1 80 ? -8.356 7.760 12.157 1.00 89.62 80 TYR A C 1
ATOM 673 O O . TYR A 1 80 ? -8.520 8.395 11.120 1.00 89.62 80 TYR A O 1
ATOM 681 N N . GLU A 1 81 ? -8.732 8.229 13.343 1.00 84.69 81 GLU A N 1
ATOM 682 C CA . GLU A 1 81 ? -9.227 9.589 13.527 1.00 84.69 81 GLU A CA 1
ATOM 683 C C . GLU A 1 81 ? -8.037 10.540 13.660 1.00 84.69 81 GLU A C 1
ATOM 685 O O . GLU A 1 81 ? -7.363 10.563 14.701 1.00 84.69 81 GLU A O 1
ATOM 690 N N . SER A 1 82 ? -7.777 11.357 12.634 1.00 77.88 82 SER A N 1
ATOM 691 C CA . SER A 1 82 ? -6.733 12.367 12.750 1.00 77.88 82 SER A CA 1
ATOM 692 C C . SER A 1 82 ? -7.146 13.374 13.829 1.00 77.88 82 SER A C 1
ATOM 694 O O . SER A 1 82 ? -8.301 13.816 13.877 1.00 77.88 82 SER A O 1
ATOM 696 N N . PRO A 1 83 ? -6.223 13.828 14.696 1.00 73.81 83 PRO A N 1
ATOM 697 C CA . PRO A 1 83 ? -6.511 14.882 15.672 1.00 73.81 83 PRO A CA 1
ATOM 698 C C . PRO A 1 83 ? -7.114 16.152 15.043 1.00 73.81 83 PRO A C 1
ATOM 700 O O . PRO A 1 83 ? -7.776 16.936 15.728 1.00 73.81 83 PRO A O 1
ATOM 703 N N . LYS A 1 84 ? -6.900 16.345 13.735 1.00 69.00 84 LYS A N 1
ATOM 704 C CA . LYS A 1 84 ? -7.396 17.461 12.923 1.00 69.00 84 LYS A CA 1
ATOM 705 C C . LYS A 1 84 ? -8.874 17.308 12.520 1.00 69.00 84 LYS A C 1
ATOM 707 O O . LYS A 1 84 ? -9.546 18.328 12.351 1.00 69.00 84 LYS A O 1
ATOM 712 N N . ASP A 1 85 ? -9.408 16.087 12.475 1.00 67.50 85 ASP A N 1
ATOM 713 C CA . ASP A 1 85 ? -10.771 15.777 12.002 1.00 67.50 85 ASP A CA 1
ATOM 714 C C . ASP A 1 85 ? -11.864 16.153 13.014 1.00 67.50 85 ASP A C 1
ATOM 716 O O . ASP A 1 85 ? -13.018 16.404 12.658 1.00 67.50 85 ASP A O 1
ATOM 720 N N . LYS A 1 86 ? -11.488 16.331 14.288 1.00 59.25 86 LYS A N 1
ATOM 721 C CA . LYS A 1 86 ? -12.391 16.733 15.386 1.00 59.25 86 LYS A CA 1
ATOM 722 C C . LYS A 1 86 ? -13.020 18.122 15.206 1.00 59.25 86 LYS A C 1
ATOM 724 O O . LYS A 1 86 ? -13.890 18.507 15.985 1.00 59.25 86 LYS A O 1
ATOM 729 N N . LYS A 1 87 ? -12.602 18.888 14.192 1.00 56.69 87 LYS A N 1
ATOM 730 C CA . LYS A 1 87 ? -13.137 20.226 13.888 1.00 56.69 87 LYS A CA 1
ATOM 731 C C . LYS A 1 87 ? -14.429 20.213 13.059 1.00 56.69 87 LYS A C 1
ATOM 733 O O . LYS A 1 87 ? -15.071 21.255 12.965 1.00 56.69 87 LYS A O 1
ATOM 738 N N . PHE A 1 88 ? -14.850 19.064 12.521 1.00 50.53 88 PHE A N 1
ATOM 739 C CA . PHE A 1 88 ? -16.062 18.930 11.695 1.00 50.53 88 PHE A CA 1
ATOM 740 C C . PHE A 1 88 ? -17.209 18.173 12.381 1.00 50.53 88 PHE A C 1
ATOM 742 O O . PHE A 1 88 ? -18.028 17.540 11.716 1.00 50.53 88 PHE A O 1
ATOM 749 N N . VAL A 1 89 ? -17.327 18.245 13.712 1.00 53.91 89 VAL A N 1
ATOM 750 C CA . VAL A 1 89 ? -18.525 17.729 14.394 1.00 53.91 89 VAL A CA 1
ATOM 751 C C . VAL A 1 89 ? -19.699 18.670 14.108 1.00 53.91 89 VAL A C 1
ATOM 753 O O . VAL A 1 89 ? -19.990 19.597 14.866 1.00 53.91 89 VAL A O 1
ATOM 756 N N . VAL A 1 90 ? -20.387 18.439 12.988 1.00 54.50 90 VAL A N 1
ATOM 757 C CA . VAL A 1 90 ? -21.703 19.024 12.732 1.00 54.50 90 VAL A CA 1
ATOM 758 C C . VAL A 1 90 ? -22.644 18.438 13.776 1.00 54.50 90 VAL A C 1
ATOM 760 O O . VAL A 1 90 ? -22.949 17.247 13.773 1.00 54.50 90 VAL A O 1
ATOM 763 N N . GLN A 1 91 ? -23.089 19.286 14.700 1.00 45.97 91 GLN A N 1
ATOM 764 C CA . GLN A 1 91 ? -24.127 18.956 15.666 1.00 45.97 91 GLN A CA 1
ATOM 765 C C . GLN A 1 91 ? -25.421 18.661 14.900 1.00 45.97 91 GLN A C 1
ATOM 767 O O . GLN A 1 91 ? -26.185 19.570 14.570 1.00 45.97 91 GLN A O 1
ATOM 772 N N . VAL A 1 92 ? -25.668 17.388 14.588 1.00 52.81 92 VAL A N 1
ATOM 773 C CA . VAL A 1 92 ? -26.944 16.947 14.024 1.00 52.81 92 VAL A CA 1
ATOM 774 C C . VAL A 1 92 ? -28.007 17.127 15.109 1.00 52.81 92 VAL A C 1
ATOM 776 O O . VAL A 1 92 ? -28.204 16.266 15.969 1.00 52.81 92 VAL A O 1
ATOM 779 N N . LYS A 1 93 ? -28.697 18.274 15.098 1.00 51.78 93 LYS A N 1
ATOM 780 C CA . LYS A 1 93 ? -29.924 18.457 15.879 1.00 51.78 93 LYS A CA 1
ATOM 781 C C . LYS A 1 93 ? -30.938 17.422 15.400 1.00 51.78 93 LYS A C 1
ATOM 783 O O . LYS A 1 93 ? -31.322 17.415 14.232 1.00 51.78 93 LYS A O 1
ATOM 788 N N 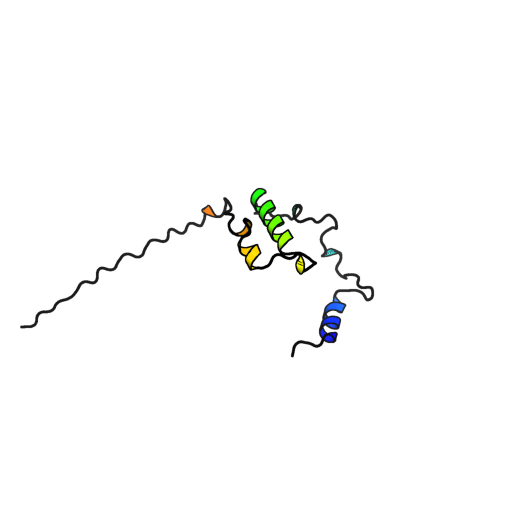. LYS A 1 94 ? -31.373 16.544 16.307 1.00 43.28 94 LYS A N 1
ATOM 789 C CA . LYS A 1 94 ? -32.485 15.621 16.051 1.00 43.28 94 LYS A CA 1
ATOM 790 C C . LYS A 1 94 ? -33.725 16.445 15.669 1.00 43.28 94 LYS A C 1
ATOM 792 O O . LYS A 1 94 ? -33.984 17.445 16.340 1.00 43.28 94 LYS A O 1
ATOM 797 N N . PRO A 1 95 ? -34.483 16.060 14.630 1.00 46.66 95 PRO A N 1
ATOM 798 C CA . PRO A 1 95 ? -35.682 16.795 14.252 1.00 46.66 95 PRO A CA 1
ATOM 799 C C . PRO A 1 95 ? -36.724 16.724 15.376 1.00 46.66 95 PRO A C 1
ATOM 801 O O . PRO A 1 95 ? -37.009 15.648 15.911 1.00 46.66 95 PRO A O 1
ATOM 804 N N . ASP A 1 96 ? -37.285 17.881 15.732 1.00 52.72 96 ASP A N 1
ATOM 805 C CA . ASP A 1 96 ? -38.392 17.997 16.678 1.00 52.72 96 ASP A CA 1
ATOM 806 C C . ASP A 1 96 ? -39.595 17.183 16.187 1.00 52.72 96 ASP A C 1
ATOM 808 O O . ASP A 1 96 ? -40.051 17.322 15.048 1.00 52.72 96 ASP A O 1
ATOM 812 N N . LYS A 1 97 ? -40.139 16.328 17.061 1.00 58.09 97 LYS A N 1
ATOM 813 C CA . LYS A 1 97 ? -41.371 15.585 16.780 1.00 58.09 97 LYS A CA 1
ATOM 814 C C . LYS A 1 97 ? -42.520 16.587 16.647 1.00 58.09 97 LYS A C 1
ATOM 816 O O . LYS A 1 97 ? -43.027 17.088 17.652 1.00 58.09 97 LYS A O 1
ATOM 821 N N . GLN A 1 98 ? -42.953 16.864 15.418 1.00 55.59 98 GLN A N 1
ATOM 822 C CA . GLN A 1 98 ? -44.159 17.649 15.162 1.00 55.59 98 GLN A CA 1
ATOM 823 C C . GLN A 1 98 ? -45.357 16.964 15.835 1.00 55.59 98 GLN A C 1
ATOM 825 O O . GLN A 1 98 ? -45.752 15.853 15.480 1.00 55.59 98 GLN A O 1
ATOM 830 N N . LYS A 1 99 ? -45.927 17.624 16.848 1.00 51.12 99 LYS A N 1
ATOM 831 C CA . LYS A 1 99 ? -47.168 17.199 17.499 1.00 51.12 99 LYS A CA 1
ATOM 832 C C . LYS A 1 99 ? -48.309 17.333 16.493 1.00 51.12 99 LYS A C 1
ATOM 834 O O . LYS A 1 99 ? -48.764 18.440 16.212 1.00 51.12 99 LYS A O 1
ATOM 839 N N . THR A 1 100 ? -48.802 16.211 15.979 1.00 46.09 100 THR A N 1
ATOM 840 C CA . THR A 1 100 ? -50.034 16.168 15.188 1.00 46.09 100 THR A CA 1
ATOM 841 C C . THR A 1 100 ? -51.211 16.552 16.089 1.00 46.09 100 THR A C 1
ATOM 843 O O . THR A 1 100 ? -51.617 15.776 16.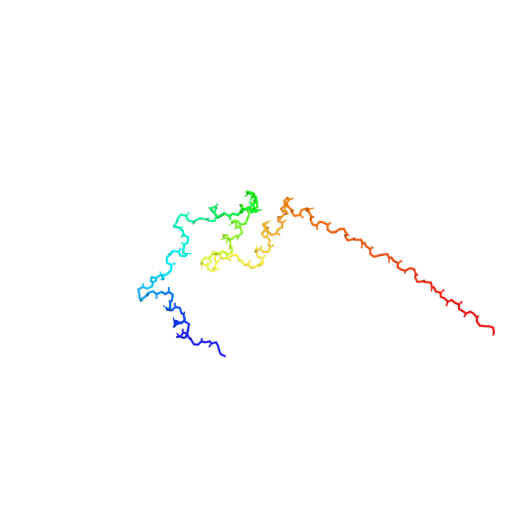958 1.00 46.09 100 THR A O 1
ATOM 846 N N . LYS A 1 101 ? -51.764 17.756 15.917 1.00 50.03 101 LYS A N 1
ATOM 847 C CA . LYS A 1 101 ? -53.040 18.133 16.536 1.00 50.03 101 LYS A CA 1
ATOM 848 C C . LYS A 1 101 ? -54.159 17.405 15.786 1.00 50.03 101 LYS A C 1
ATOM 850 O O . LYS A 1 101 ? -54.426 17.715 14.630 1.00 50.03 101 LYS A O 1
ATOM 855 N N . LYS A 1 102 ? -54.794 16.424 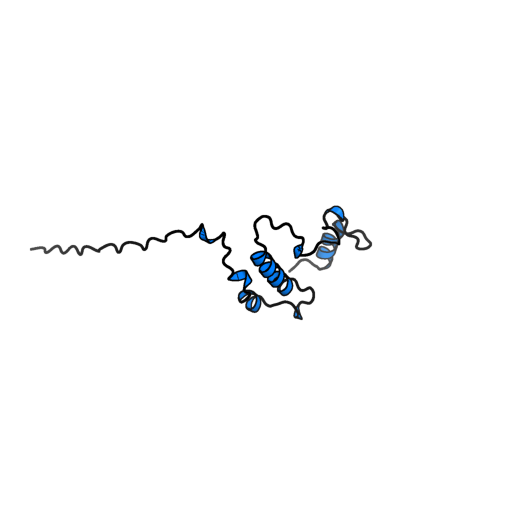16.431 1.00 54.06 102 LYS A N 1
ATOM 856 C CA . LYS A 1 102 ? -56.023 15.795 15.928 1.00 54.06 102 LYS A CA 1
ATOM 857 C C . LYS A 1 102 ? -57.147 16.830 16.016 1.00 54.06 102 LYS A C 1
ATOM 859 O O . LYS A 1 102 ? -57.489 17.259 17.114 1.00 54.06 102 LYS A O 1
ATOM 864 N N . ASN A 1 103 ? -57.662 17.270 14.873 1.00 40.28 103 ASN A N 1
ATOM 865 C CA . ASN A 1 103 ? -58.785 18.198 14.804 1.00 40.28 103 ASN A CA 1
ATOM 866 C C . ASN A 1 103 ? -60.082 17.385 14.721 1.00 40.28 103 ASN A C 1
ATOM 868 O O . ASN A 1 103 ? -60.406 16.845 13.665 1.00 40.28 103 ASN A O 1
ATOM 872 N N . THR A 1 104 ? -60.792 17.255 15.839 1.00 51.47 104 THR A N 1
ATOM 873 C CA . THR A 1 104 ? -62.119 16.634 15.879 1.00 51.47 104 THR A CA 1
ATOM 874 C C . THR A 1 104 ? -63.161 17.739 15.735 1.00 51.47 104 THR A C 1
ATOM 876 O O . THR A 1 104 ? -63.385 18.501 16.673 1.00 51.47 104 THR A O 1
ATOM 879 N N . LYS A 1 105 ? -63.801 17.843 14.565 1.00 49.38 105 LYS A N 1
ATOM 880 C CA . LYS A 1 105 ? -65.043 18.612 14.402 1.00 49.38 105 LYS A CA 1
ATOM 881 C C . LYS A 1 105 ? -66.221 17.668 14.644 1.00 49.38 105 LYS A C 1
ATOM 883 O O . LYS A 1 105 ? -66.432 16.750 13.859 1.00 49.38 105 LYS A O 1
ATOM 888 N N . LEU A 1 106 ? -66.959 17.894 15.730 1.00 46.12 106 LEU A N 1
ATOM 889 C CA . LEU A 1 106 ? -68.295 17.337 15.945 1.00 46.12 106 LEU A CA 1
ATOM 890 C C . LEU A 1 106 ? -69.299 18.245 15.222 1.00 46.12 106 LEU A C 1
ATOM 892 O O . LEU A 1 106 ? -69.289 19.459 15.428 1.00 46.12 106 LEU A O 1
ATOM 896 N N . VAL A 1 107 ? -70.103 17.656 14.342 1.00 47.56 107 VAL A N 1
ATOM 897 C CA . VAL A 1 107 ? -71.228 18.297 13.647 1.00 47.56 107 VAL A CA 1
ATOM 898 C C . VAL A 1 107 ? -72.496 17.871 14.389 1.00 47.56 107 VAL A C 1
ATOM 900 O O . VAL A 1 107 ? -72.632 16.683 14.684 1.00 47.56 107 VAL A O 1
ATOM 903 N N . TRP A 1 108 ? -73.356 18.832 14.733 1.00 49.75 108 TRP A N 1
ATOM 904 C CA . TRP A 1 108 ? -74.721 18.587 15.209 1.00 49.75 108 TRP A CA 1
ATOM 905 C C . TRP A 1 108 ? -75.666 18.495 14.017 1.00 49.75 108 TRP A C 1
ATOM 907 O O . TRP A 1 108 ? -75.465 19.298 13.074 1.00 49.75 108 TRP A O 1
#

InterPro domains:
  IPR011009 Protein kinase-like domain superfamily [SSF56112] (37-87)

Secondary structure (DSSP, 8-state):
-PPPHHHHHHHHHTTB-TTS-BS-GGGSPPTT--TTSS--TT--HHHHHHHHHHHHHH--SSGGGSPPHHHHHT-GGGG---TTGGGG----PPPP------------

Foldseek 3Di:
DPDDPVVVVVVCPVQADPVRHGPCVVPDPPPPDDLQPDPPVPADPVLSVLVSVLCVQQVDPPVVSHDDPVRSVPRVSVVDDDPVNVVPPPPPDDDDDPPDDDDDDDDD

Solvent-accessible surface area (backbone atoms only — not comparable to full-atom values): 7356 Å² total; per-residue (Å²): 131,78,82,56,72,66,66,55,51,62,69,50,46,83,52,31,46,99,85,69,45,63,71,56,63,88,76,49,76,62,94,84,69,44,86,83,71,56,90,53,93,85,56,53,72,71,59,41,56,36,46,51,52,51,47,61,37,60,70,39,87,56,64,89,74,27,55,49,74,72,64,54,70,73,36,65,52,83,73,57,78,54,89,74,59,73,78,68,75,74,80,79,75,77,80,78,82,79,80,82,78,83,81,83,81,85,81,134